Protein AF-X1DPG9-F1 (afdb_monomer_lite)

Structure (mmCIF, N/CA/C/O backbone):
data_AF-X1DPG9-F1
#
_entry.id   AF-X1DPG9-F1
#
loop_
_atom_site.group_PDB
_atom_site.id
_atom_site.type_symbol
_atom_site.label_atom_id
_atom_site.label_alt_id
_atom_site.label_comp_id
_atom_site.label_asym_id
_atom_site.label_entity_id
_atom_site.label_seq_id
_atom_site.pdbx_PDB_ins_code
_atom_site.Cartn_x
_atom_site.Cartn_y
_atom_site.Cartn_z
_atom_site.occupancy
_atom_site.B_iso_or_equiv
_atom_site.auth_seq_id
_atom_site.auth_comp_id
_atom_site.auth_asym_id
_atom_site.auth_atom_id
_atom_site.pdbx_PDB_model_num
ATOM 1 N N . GLY A 1 1 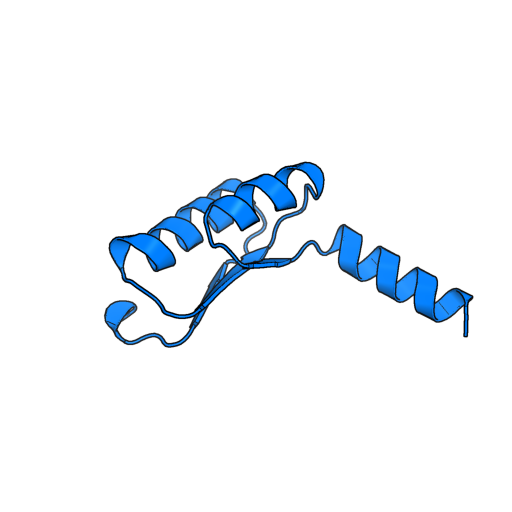? 5.447 -12.220 -16.729 1.00 91.62 1 GLY A N 1
ATOM 2 C CA . GLY A 1 1 ? 6.264 -11.555 -15.683 1.00 91.62 1 GLY A CA 1
ATOM 3 C C . GLY A 1 1 ? 5.362 -10.687 -14.831 1.00 91.62 1 GLY A C 1
ATOM 4 O O . GLY A 1 1 ? 4.237 -11.100 -14.591 1.00 91.62 1 GLY A O 1
ATOM 5 N N . ILE A 1 2 ? 5.785 -9.492 -14.402 1.00 96.75 2 ILE A N 1
ATOM 6 C CA . ILE A 1 2 ? 4.844 -8.534 -13.775 1.00 96.75 2 ILE A CA 1
ATOM 7 C C . ILE A 1 2 ? 3.784 -8.039 -14.779 1.00 96.75 2 ILE A C 1
ATOM 9 O O . ILE A 1 2 ? 2.687 -7.670 -14.385 1.00 96.75 2 ILE A O 1
ATOM 13 N N . GLU A 1 3 ? 4.085 -8.103 -16.075 1.00 95.75 3 GLU A N 1
ATOM 14 C CA . GLU A 1 3 ? 3.228 -7.713 -17.202 1.00 95.75 3 GLU A CA 1
ATOM 15 C C . GLU A 1 3 ? 1.921 -8.517 -17.293 1.00 95.75 3 GLU A C 1
ATOM 17 O O . GLU A 1 3 ? 0.968 -8.078 -17.926 1.00 95.75 3 GLU A O 1
ATOM 22 N N . GLU A 1 4 ? 1.884 -9.701 -16.680 1.00 97.12 4 GLU A N 1
ATOM 23 C CA . GLU A 1 4 ? 0.732 -10.613 -16.679 1.00 97.12 4 GLU A CA 1
ATOM 24 C C . GLU A 1 4 ? 0.034 -10.638 -15.310 1.00 97.12 4 GLU A C 1
ATOM 26 O O . GLU A 1 4 ? -0.866 -11.441 -15.086 1.00 97.12 4 GLU A O 1
ATOM 31 N N . ALA A 1 5 ? 0.476 -9.806 -14.361 1.00 97.75 5 ALA A N 1
ATOM 32 C CA . ALA A 1 5 ? -0.080 -9.798 -13.019 1.00 97.75 5 ALA A CA 1
ATOM 33 C C . ALA A 1 5 ? -1.448 -9.104 -12.997 1.00 97.75 5 ALA A C 1
ATOM 35 O O . ALA A 1 5 ? -1.582 -7.956 -13.417 1.00 97.75 5 ALA A O 1
ATOM 36 N N . ASP A 1 6 ? -2.442 -9.760 -12.400 1.00 96.81 6 ASP A N 1
ATOM 37 C CA . ASP A 1 6 ? -3.749 -9.146 -12.138 1.00 96.81 6 ASP A CA 1
ATOM 38 C C . ASP A 1 6 ? -3.672 -8.081 -11.030 1.00 96.81 6 ASP A C 1
ATOM 40 O O . ASP A 1 6 ? -4.416 -7.092 -11.030 1.00 96.81 6 ASP A O 1
ATOM 44 N N . ILE A 1 7 ? -2.785 -8.305 -10.049 1.00 96.62 7 ILE A N 1
ATOM 45 C CA . ILE A 1 7 ? -2.668 -7.500 -8.830 1.00 96.62 7 ILE A CA 1
ATOM 46 C C . ILE A 1 7 ? -1.199 -7.330 -8.429 1.00 96.62 7 ILE A C 1
ATOM 48 O O . ILE A 1 7 ? -0.438 -8.296 -8.388 1.00 96.62 7 ILE A O 1
ATOM 52 N N . PHE A 1 8 ? -0.823 -6.112 -8.037 1.00 97.19 8 PHE A N 1
ATOM 53 C CA . PHE A 1 8 ? 0.450 -5.806 -7.385 1.00 97.19 8 PHE A CA 1
ATOM 54 C C . PHE A 1 8 ? 0.223 -5.251 -5.977 1.00 97.19 8 PHE A C 1
ATOM 56 O O . PHE A 1 8 ? -0.631 -4.385 -5.777 1.00 97.19 8 PHE A O 1
ATOM 63 N N . VAL A 1 9 ? 1.015 -5.714 -5.004 1.00 97.06 9 VAL A N 1
ATOM 64 C CA . VAL A 1 9 ? 0.918 -5.265 -3.609 1.00 97.06 9 VAL A CA 1
ATOM 65 C C . VAL A 1 9 ? 2.295 -4.902 -3.055 1.00 97.06 9 VAL A C 1
ATOM 67 O O . VAL A 1 9 ? 3.202 -5.732 -3.046 1.00 97.06 9 VAL A O 1
ATOM 70 N N . ALA A 1 10 ? 2.448 -3.680 -2.536 1.00 96.62 10 ALA A N 1
ATOM 71 C CA . ALA A 1 10 ? 3.680 -3.227 -1.887 1.00 96.62 10 ALA A CA 1
ATOM 72 C C . ALA A 1 10 ? 3.497 -2.998 -0.379 1.00 96.62 10 ALA A C 1
ATOM 74 O O . ALA A 1 10 ? 2.843 -2.041 0.040 1.00 96.62 10 ALA A O 1
ATOM 75 N N . LEU A 1 11 ? 4.110 -3.867 0.435 1.00 96.06 11 LEU A N 1
ATOM 76 C CA . LEU A 1 11 ? 3.917 -3.934 1.895 1.00 96.06 11 LEU A CA 1
ATOM 77 C C . LEU A 1 11 ? 5.218 -3.783 2.701 1.00 96.06 11 LEU A C 1
ATOM 79 O O . LEU A 1 11 ? 5.300 -4.226 3.847 1.00 96.06 11 LEU A O 1
ATOM 83 N N . THR A 1 12 ? 6.262 -3.188 2.123 1.00 95.12 12 THR A N 1
ATOM 84 C CA . THR A 1 12 ? 7.528 -2.998 2.847 1.00 95.12 12 THR A CA 1
ATOM 85 C C . THR A 1 12 ? 7.378 -1.949 3.948 1.00 95.12 12 THR A C 1
ATOM 87 O O . THR A 1 12 ? 6.397 -1.206 3.985 1.00 95.12 12 THR A O 1
ATOM 90 N N . GLN A 1 13 ? 8.380 -1.834 4.824 1.00 91.50 13 GLN A N 1
ATOM 91 C CA . GLN A 1 13 ? 8.377 -0.820 5.880 1.00 91.50 13 GLN A CA 1
ATOM 92 C C . GLN A 1 13 ? 8.481 0.627 5.371 1.00 91.50 13 GLN A C 1
ATOM 94 O O . GLN A 1 13 ? 8.129 1.535 6.120 1.00 91.50 13 GLN A O 1
ATOM 99 N N . GLY A 1 14 ? 8.953 0.857 4.141 1.00 91.50 14 GLY A N 1
ATOM 100 C CA . GLY A 1 14 ? 9.191 2.201 3.616 1.00 91.50 14 GLY A CA 1
ATOM 101 C C . GLY A 1 14 ? 8.089 2.673 2.674 1.00 91.50 14 GLY A C 1
ATOM 102 O O . GLY A 1 14 ? 8.019 2.208 1.539 1.00 91.50 14 GLY A O 1
ATOM 103 N N . ASP A 1 15 ? 7.306 3.664 3.096 1.00 90.56 15 ASP A N 1
ATOM 104 C CA . ASP A 1 15 ? 6.187 4.198 2.307 1.00 90.56 15 ASP A CA 1
ATOM 105 C C . ASP A 1 15 ? 6.630 4.718 0.935 1.00 90.56 15 ASP A C 1
ATOM 107 O O . ASP A 1 15 ? 6.039 4.360 -0.078 1.00 90.56 15 ASP A O 1
ATOM 111 N N . ASN A 1 16 ? 7.735 5.470 0.866 1.00 91.25 16 ASN A N 1
ATOM 112 C CA . ASN A 1 16 ? 8.261 5.968 -0.411 1.00 91.25 16 ASN A CA 1
ATOM 113 C C . ASN A 1 16 ? 8.616 4.828 -1.379 1.00 91.25 16 ASN A C 1
ATOM 115 O O . ASN A 1 16 ? 8.396 4.951 -2.580 1.00 91.25 16 ASN A O 1
ATOM 119 N N . ARG A 1 17 ? 9.138 3.702 -0.866 1.00 94.75 17 ARG A N 1
ATOM 120 C CA . ARG A 1 17 ? 9.440 2.524 -1.695 1.00 94.75 17 ARG A CA 1
ATOM 121 C C . ARG A 1 17 ? 8.155 1.874 -2.186 1.00 94.75 17 ARG A C 1
ATOM 123 O O . ARG A 1 17 ? 8.074 1.510 -3.353 1.00 94.75 17 ARG A O 1
ATOM 130 N N . ASN A 1 18 ? 7.156 1.759 -1.311 1.00 94.44 18 ASN A N 1
ATOM 131 C CA . ASN A 1 18 ? 5.873 1.167 -1.665 1.00 94.44 18 ASN A CA 1
ATOM 132 C C . ASN A 1 18 ? 5.151 1.996 -2.731 1.00 94.44 18 ASN A C 1
ATOM 134 O O . ASN A 1 18 ? 4.685 1.438 -3.718 1.00 94.44 18 ASN A O 1
ATOM 138 N N . VAL A 1 19 ? 5.112 3.319 -2.566 1.00 92.56 19 VAL A N 1
ATOM 139 C CA . VAL A 1 19 ? 4.500 4.245 -3.526 1.00 92.56 19 VAL A CA 1
ATOM 140 C C . VAL A 1 19 ? 5.247 4.221 -4.855 1.00 92.56 19 VAL A C 1
ATOM 142 O O . VAL A 1 19 ? 4.613 4.094 -5.896 1.00 92.56 19 VAL A O 1
ATO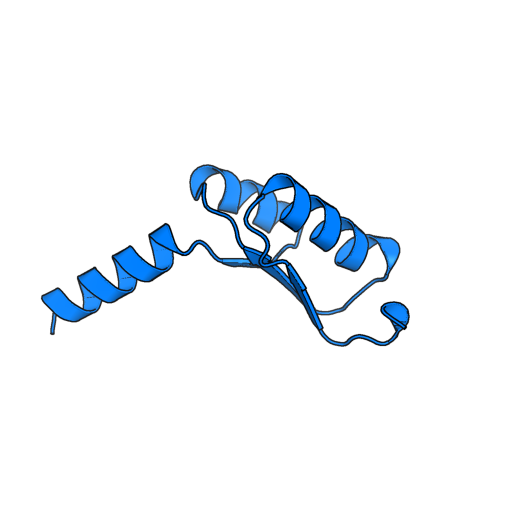M 145 N N . MET A 1 20 ? 6.584 4.271 -4.841 1.00 94.25 20 MET A N 1
ATOM 146 C CA . MET A 1 20 ? 7.380 4.199 -6.070 1.00 94.25 20 MET A CA 1
ATOM 147 C C . MET A 1 20 ? 7.139 2.886 -6.825 1.00 94.25 20 MET A C 1
ATOM 149 O O . MET A 1 20 ? 6.875 2.906 -8.025 1.00 94.25 20 MET A O 1
ATOM 153 N N . ALA A 1 21 ? 7.179 1.747 -6.130 1.00 96.81 21 ALA A N 1
ATOM 154 C CA . ALA A 1 21 ? 6.929 0.446 -6.741 1.00 96.81 21 ALA A CA 1
ATOM 155 C C . ALA A 1 21 ? 5.494 0.334 -7.284 1.00 96.81 21 ALA A C 1
ATOM 157 O O . ALA A 1 21 ? 5.290 -0.164 -8.388 1.00 96.81 21 ALA A O 1
ATOM 158 N N . ALA A 1 22 ? 4.509 0.854 -6.546 1.00 95.69 22 ALA A N 1
ATOM 159 C CA . ALA A 1 22 ? 3.113 0.895 -6.965 1.00 95.69 22 ALA A CA 1
ATOM 160 C C . ALA A 1 22 ? 2.903 1.765 -8.216 1.00 95.69 22 ALA A C 1
ATOM 162 O O . ALA A 1 22 ? 2.210 1.351 -9.139 1.00 95.69 22 ALA A O 1
ATOM 163 N N . GLN A 1 23 ? 3.543 2.934 -8.294 1.00 94.81 23 GLN A N 1
ATOM 164 C CA . GLN A 1 23 ? 3.501 3.795 -9.480 1.00 94.81 23 GLN A CA 1
ATOM 165 C C . GLN A 1 23 ? 4.117 3.109 -10.705 1.00 94.81 23 GLN A C 1
ATOM 167 O O . GLN A 1 23 ? 3.538 3.159 -11.787 1.00 94.81 23 GLN A O 1
ATOM 172 N N . ILE A 1 24 ? 5.246 2.414 -10.534 1.00 96.50 24 ILE A N 1
ATOM 173 C CA . ILE A 1 24 ? 5.864 1.617 -11.603 1.00 96.50 24 ILE A CA 1
ATOM 174 C C . ILE A 1 24 ? 4.905 0.511 -12.066 1.00 96.50 24 ILE A C 1
ATOM 176 O O . ILE A 1 24 ? 4.629 0.397 -13.259 1.00 96.50 24 ILE A O 1
ATOM 180 N N . ALA A 1 25 ? 4.339 -0.264 -11.137 1.00 97.12 25 ALA A N 1
ATOM 181 C CA . ALA A 1 25 ? 3.379 -1.317 -11.465 1.00 97.12 25 ALA A CA 1
ATOM 182 C C . ALA A 1 25 ? 2.141 -0.766 -12.199 1.00 97.12 25 ALA A C 1
ATOM 184 O O . ALA A 1 25 ? 1.711 -1.338 -13.198 1.00 97.12 25 ALA A O 1
ATOM 185 N N . LYS A 1 26 ? 1.599 0.372 -11.744 1.00 95.06 26 LYS A N 1
ATOM 186 C CA . LYS A 1 26 ? 0.381 0.978 -12.295 1.00 95.06 26 LYS A CA 1
ATOM 187 C C . LYS A 1 26 ? 0.597 1.622 -13.662 1.00 95.06 26 LYS A C 1
ATOM 189 O O . LYS A 1 26 ? -0.217 1.415 -14.553 1.00 95.06 26 LYS A O 1
ATOM 194 N N . HIS A 1 27 ? 1.652 2.420 -13.816 1.00 94.31 27 HIS A N 1
ATOM 195 C CA . HIS A 1 27 ? 1.815 3.308 -14.973 1.00 94.31 27 HIS A CA 1
ATOM 196 C C . HIS A 1 27 ? 2.797 2.791 -16.024 1.00 94.31 27 HIS A C 1
ATOM 198 O O . HIS A 1 27 ? 2.690 3.181 -17.181 1.00 94.31 27 HIS A O 1
ATOM 204 N N . ILE A 1 28 ? 3.751 1.937 -15.643 1.00 96.50 28 ILE A N 1
ATOM 205 C CA . ILE A 1 28 ? 4.719 1.358 -16.588 1.00 96.50 28 ILE A CA 1
ATOM 206 C C . ILE A 1 28 ? 4.245 -0.024 -17.030 1.00 96.50 28 ILE A C 1
ATOM 208 O O . ILE A 1 28 ? 4.180 -0.303 -18.223 1.00 96.50 28 ILE A O 1
ATOM 212 N N . PHE A 1 29 ? 3.875 -0.874 -16.071 1.00 97.25 29 PHE A N 1
ATOM 213 C CA . PHE A 1 29 ? 3.458 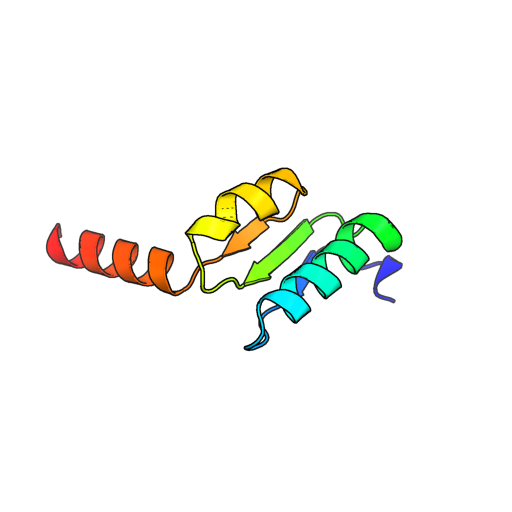-2.251 -16.347 1.00 97.25 29 PHE A CA 1
ATOM 214 C C . PHE A 1 29 ? 1.946 -2.425 -16.517 1.00 97.25 29 PHE A C 1
ATOM 216 O O . PHE A 1 29 ? 1.503 -3.514 -16.858 1.00 97.25 29 PHE A O 1
ATOM 223 N N . ASN A 1 30 ? 1.159 -1.358 -16.332 1.00 95.94 30 ASN A N 1
ATOM 224 C CA . ASN A 1 30 ? -0.297 -1.350 -16.512 1.00 95.94 30 ASN A CA 1
ATOM 225 C C . ASN A 1 30 ? -1.036 -2.429 -15.703 1.00 95.94 30 ASN A C 1
ATOM 227 O O . ASN A 1 30 ? -2.083 -2.917 -16.128 1.00 95.94 30 ASN A O 1
ATOM 231 N N . VAL A 1 31 ? -0.516 -2.783 -14.522 1.00 97.00 31 VAL A N 1
ATOM 232 C CA . VAL A 1 31 ? -1.163 -3.761 -13.642 1.00 97.00 31 VAL A CA 1
ATOM 233 C C . VAL A 1 31 ? -2.564 -3.245 -13.265 1.00 97.00 31 VAL A C 1
ATOM 235 O O . VAL A 1 31 ? -2.680 -2.114 -12.766 1.00 97.00 31 VAL A O 1
ATOM 238 N N . PRO A 1 32 ? -3.640 -4.035 -13.471 1.00 94.19 32 PRO A N 1
ATOM 239 C CA . PRO A 1 32 ? -5.013 -3.559 -13.298 1.00 94.19 32 PRO A CA 1
ATOM 240 C C . PRO A 1 32 ? -5.287 -3.022 -11.891 1.00 94.19 32 PRO A C 1
ATOM 242 O O . PRO A 1 32 ? -5.824 -1.918 -11.729 1.00 94.19 32 PRO A O 1
ATOM 245 N N . ARG A 1 33 ? -4.870 -3.777 -10.866 1.00 93.88 33 ARG A N 1
ATOM 246 C CA . ARG A 1 33 ? -5.079 -3.440 -9.455 1.00 93.88 33 ARG A CA 1
ATOM 247 C C . ARG A 1 33 ? -3.754 -3.303 -8.723 1.00 93.88 33 ARG A C 1
ATOM 249 O O . ARG A 1 33 ? -2.934 -4.213 -8.718 1.00 93.88 33 ARG A O 1
ATOM 256 N N . VAL A 1 34 ? -3.563 -2.167 -8.063 1.00 95.31 34 VAL A N 1
ATOM 257 C CA . VAL A 1 34 ? -2.327 -1.864 -7.343 1.00 95.31 34 VAL A CA 1
ATOM 258 C C . VAL A 1 34 ? -2.672 -1.356 -5.956 1.00 95.31 34 VAL A C 1
ATOM 260 O O . VAL A 1 34 ? -3.355 -0.341 -5.825 1.00 95.31 34 VAL A O 1
ATOM 263 N N . VAL A 1 35 ? -2.166 -2.059 -4.946 1.00 94.12 35 VAL A N 1
ATOM 264 C CA . VAL A 1 35 ? -2.380 -1.745 -3.535 1.00 94.12 35 VAL A CA 1
ATOM 265 C C . VAL A 1 35 ? -1.043 -1.449 -2.865 1.00 94.12 35 VAL A C 1
ATOM 267 O O . VAL A 1 35 ? -0.066 -2.177 -3.058 1.00 94.12 35 VAL A O 1
ATOM 270 N N . CYS A 1 36 ? -0.963 -0.406 -2.045 1.00 94.75 36 CYS A N 1
ATOM 271 C CA . CYS A 1 36 ? 0.247 -0.137 -1.274 1.00 94.75 36 CYS A CA 1
ATOM 272 C C . CYS A 1 36 ? -0.033 0.256 0.176 1.00 94.75 36 CYS A C 1
ATOM 274 O O . CYS A 1 36 ? -1.028 0.899 0.509 1.00 94.75 36 CYS A O 1
ATOM 276 N N . ARG A 1 37 ? 0.866 -0.158 1.069 1.00 93.69 37 ARG A N 1
ATOM 277 C CA . ARG A 1 37 ? 0.802 0.197 2.484 1.00 93.69 37 ARG A CA 1
ATOM 278 C C . ARG A 1 37 ? 1.446 1.561 2.716 1.00 93.69 37 ARG A C 1
ATOM 280 O O . ARG A 1 37 ? 2.589 1.765 2.296 1.00 93.69 37 ARG A O 1
ATOM 287 N N . ILE A 1 38 ? 0.765 2.419 3.471 1.00 90.94 38 ILE A N 1
ATOM 288 C CA . ILE A 1 38 ? 1.250 3.732 3.919 1.00 90.94 38 ILE A CA 1
ATOM 289 C C . ILE A 1 38 ? 1.056 3.876 5.432 1.00 90.94 38 ILE A C 1
ATOM 291 O O . ILE A 1 38 ? 0.059 3.411 5.961 1.00 90.94 38 ILE A O 1
ATOM 295 N N . TYR A 1 39 ? 1.985 4.484 6.161 1.00 86.06 39 TYR A N 1
ATOM 296 C CA . TYR A 1 39 ? 1.785 4.805 7.578 1.00 86.06 39 TYR A CA 1
ATOM 297 C C . TYR A 1 39 ? 1.152 6.173 7.779 1.00 86.06 39 TYR A C 1
ATOM 299 O O . TYR A 1 39 ? 0.369 6.331 8.711 1.00 86.06 39 TYR A O 1
ATOM 307 N N . ASP A 1 40 ? 1.509 7.145 6.937 1.00 81.94 40 ASP A N 1
ATOM 308 C CA . ASP A 1 40 ? 1.049 8.529 7.048 1.00 81.94 40 ASP A CA 1
ATOM 309 C C . ASP A 1 40 ? -0.321 8.707 6.360 1.00 81.94 40 ASP A C 1
ATOM 311 O O . ASP A 1 40 ? -0.379 8.791 5.126 1.00 81.94 40 ASP A O 1
ATOM 315 N N . PRO A 1 41 ? -1.434 8.775 7.120 1.00 72.19 41 PRO A N 1
ATOM 316 C CA . PRO A 1 41 ? -2.767 8.914 6.545 1.00 72.19 41 PRO A CA 1
ATOM 317 C C . PRO A 1 41 ? -2.980 10.281 5.887 1.00 72.19 41 PRO A C 1
ATOM 319 O O . PRO A 1 41 ? -3.855 10.400 5.039 1.00 72.19 41 PRO A O 1
ATOM 322 N N . LEU A 1 42 ? -2.179 11.308 6.202 1.00 76.88 42 LEU A N 1
ATOM 323 C CA . LEU A 1 42 ? -2.303 12.615 5.544 1.00 76.88 42 LEU A CA 1
ATOM 324 C C . LEU A 1 42 ? -1.887 12.543 4.072 1.00 76.88 42 LEU A C 1
ATOM 326 O O . LEU A 1 42 ? -2.356 13.320 3.246 1.00 76.88 42 LEU A O 1
ATOM 330 N N . ARG A 1 43 ? -1.025 11.584 3.722 1.00 75.81 43 ARG A N 1
ATOM 331 C CA . ARG A 1 43 ? -0.593 11.357 2.337 1.00 75.81 43 ARG A CA 1
ATOM 332 C C . ARG A 1 43 ? -1.513 10.413 1.573 1.00 75.81 43 ARG A C 1
ATOM 334 O O . ARG A 1 43 ? -1.381 10.297 0.359 1.00 75.81 43 ARG A O 1
ATOM 341 N N . GLN A 1 44 ? -2.439 9.755 2.266 1.00 75.94 44 GLN A N 1
ATOM 342 C CA . GLN A 1 44 ? -3.398 8.824 1.677 1.00 75.94 44 GLN A CA 1
ATOM 343 C C . GLN A 1 44 ? -4.193 9.470 0.545 1.00 75.94 44 GLN A C 1
ATOM 345 O O . GLN A 1 44 ? -4.293 8.904 -0.540 1.00 75.94 44 GLN A O 1
ATOM 350 N N . GLU A 1 45 ? -4.711 10.674 0.779 1.00 78.19 45 GLU A N 1
ATOM 351 C CA . GLU A 1 45 ? -5.506 11.399 -0.210 1.00 78.19 45 GLU A CA 1
ATOM 352 C C . GLU A 1 45 ? -4.685 11.703 -1.466 1.00 78.19 45 GLU A C 1
ATOM 354 O O . GLU A 1 45 ? -5.114 11.386 -2.574 1.00 78.19 45 GLU A O 1
ATOM 359 N N . LEU A 1 46 ? -3.453 12.194 -1.293 1.00 82.25 46 LEU A N 1
ATOM 360 C CA . LEU A 1 46 ? -2.526 12.423 -2.399 1.00 82.25 46 LEU A CA 1
ATOM 361 C C . LEU A 1 46 ? -2.294 11.142 -3.212 1.00 82.25 46 LEU A C 1
ATOM 363 O O . LEU A 1 46 ? -2.406 11.164 -4.434 1.00 82.25 46 LEU A O 1
ATOM 367 N N . TYR A 1 47 ? -2.008 10.011 -2.572 1.00 80.44 47 TYR A N 1
ATOM 368 C CA . TYR A 1 47 ? -1.747 8.769 -3.304 1.00 80.44 47 TYR A CA 1
ATOM 369 C C . TYR A 1 47 ? -2.990 8.206 -3.999 1.00 80.44 47 TYR A C 1
ATOM 371 O O . TYR A 1 47 ? -2.878 7.674 -5.104 1.00 80.44 47 TYR A O 1
ATOM 379 N N . ASN A 1 48 ? -4.172 8.397 -3.415 1.00 80.25 48 ASN A N 1
ATOM 380 C CA . ASN A 1 48 ? -5.433 8.040 -4.057 1.00 80.25 48 ASN A CA 1
ATOM 381 C C . ASN A 1 48 ? -5.653 8.856 -5.344 1.00 80.25 48 ASN A C 1
ATOM 383 O O . ASN A 1 48 ? -6.093 8.297 -6.347 1.00 80.25 48 ASN A O 1
ATOM 387 N N . THR A 1 49 ? -5.280 10.147 -5.365 1.00 82.56 49 THR A N 1
ATOM 388 C CA . THR A 1 49 ? -5.351 10.961 -6.600 1.00 82.56 49 THR A CA 1
ATOM 389 C C . THR A 1 49 ? -4.419 10.461 -7.707 1.00 82.56 49 THR A C 1
ATOM 391 O O . THR A 1 49 ? -4.699 10.672 -8.884 1.00 82.56 49 THR A O 1
ATOM 394 N N . LEU A 1 50 ? -3.357 9.728 -7.355 1.00 80.12 50 LEU A N 1
ATOM 395 C CA . LEU A 1 50 ? -2.457 9.057 -8.301 1.00 80.12 50 LEU A CA 1
ATOM 396 C C . LEU A 1 50 ? -2.985 7.686 -8.768 1.00 80.12 50 LEU A C 1
ATOM 398 O O . LEU A 1 50 ? -2.268 6.938 -9.432 1.00 80.12 50 LEU A O 1
ATOM 402 N N . GLY A 1 51 ? -4.225 7.328 -8.418 1.00 79.62 51 GLY A N 1
ATOM 403 C CA . GLY A 1 51 ? -4.857 6.068 -8.812 1.00 79.62 51 GLY A CA 1
ATOM 404 C C . GLY A 1 51 ? -4.326 4.841 -8.067 1.00 79.62 51 GLY A C 1
ATOM 405 O O . GLY A 1 51 ? -4.474 3.720 -8.564 1.00 79.62 51 GLY A O 1
ATOM 406 N N . LEU A 1 52 ? -3.691 5.044 -6.908 1.00 85.44 52 LEU A N 1
ATOM 407 C CA . LEU A 1 52 ? -3.228 3.971 -6.034 1.00 85.44 52 LEU A CA 1
ATOM 408 C C . LEU A 1 52 ? -4.260 3.689 -4.947 1.00 85.44 52 LEU A C 1
ATOM 410 O O . LEU A 1 52 ? -4.713 4.603 -4.265 1.00 85.44 52 LEU A O 1
ATOM 414 N N . GLU A 1 53 ? -4.581 2.415 -4.741 1.00 90.25 53 GLU A N 1
ATOM 415 C CA . GLU A 1 53 ? -5.345 1.988 -3.574 1.00 90.25 53 GLU A CA 1
ATOM 416 C C . GLU A 1 53 ? -4.382 1.877 -2.384 1.00 90.25 53 GLU A C 1
ATOM 418 O O . GLU A 1 53 ? -3.370 1.175 -2.457 1.00 90.25 53 GLU A O 1
ATOM 423 N N . THR A 1 54 ? -4.653 2.591 -1.291 1.00 90.38 54 THR A N 1
ATOM 424 C CA . THR A 1 54 ? -3.731 2.645 -0.150 1.00 90.38 54 THR A CA 1
ATOM 425 C C . THR A 1 54 ? -4.348 2.106 1.135 1.00 90.38 54 THR A C 1
ATOM 427 O O . THR A 1 54 ? -5.524 2.313 1.423 1.00 90.38 54 THR A O 1
ATOM 430 N N . PHE A 1 55 ? -3.532 1.402 1.921 1.00 91.12 55 PHE A N 1
ATOM 431 C CA . PHE A 1 55 ? -3.921 0.841 3.214 1.00 91.12 55 PHE A CA 1
ATOM 432 C C . PHE A 1 55 ? -3.038 1.427 4.310 1.00 91.12 55 PHE A C 1
ATOM 434 O O . PHE A 1 55 ? -1.818 1.239 4.292 1.00 91.12 55 PHE A O 1
ATOM 441 N N . SER A 1 56 ? -3.664 2.092 5.284 1.00 90.75 56 SER A N 1
ATOM 442 C CA . SER A 1 56 ? -2.989 2.560 6.492 1.00 90.75 56 SER A CA 1
ATOM 443 C C . SER A 1 56 ? -3.254 1.632 7.671 1.00 90.75 56 SER A C 1
ATOM 445 O O . SER A 1 56 ? -4.378 1.622 8.178 1.00 90.75 56 SER A O 1
ATOM 447 N N . PRO A 1 57 ? -2.248 0.869 8.155 1.00 91.19 57 PRO A N 1
ATOM 448 C CA . PRO A 1 57 ? -2.409 0.028 9.338 1.00 91.19 57 PRO A CA 1
ATOM 449 C C . PRO A 1 57 ? -2.894 0.819 10.553 1.00 91.19 57 PRO A C 1
ATOM 451 O O . PRO A 1 57 ? -3.690 0.307 11.331 1.00 91.19 57 PRO A O 1
ATOM 454 N N . THR A 1 58 ? -2.460 2.075 10.687 1.00 89.56 58 THR A N 1
ATOM 455 C CA . THR A 1 58 ? -2.875 2.973 11.768 1.00 89.56 58 THR A CA 1
ATOM 456 C C . THR A 1 58 ? -4.374 3.259 11.706 1.00 89.56 58 THR A C 1
ATOM 458 O O . THR A 1 58 ? -5.070 3.087 12.704 1.00 89.56 58 THR A O 1
ATOM 461 N N . THR A 1 59 ? -4.885 3.652 10.535 1.00 89.75 59 THR A N 1
ATOM 462 C CA . THR A 1 59 ? -6.313 3.957 10.349 1.00 89.75 59 THR A CA 1
ATOM 463 C C . THR A 1 59 ? -7.171 2.705 10.500 1.00 89.75 59 THR A C 1
ATOM 465 O O . THR A 1 59 ? -8.199 2.742 11.170 1.00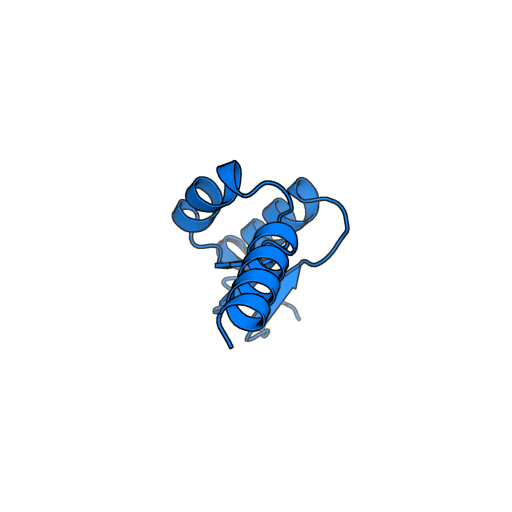 89.75 59 THR A O 1
ATOM 468 N N . ILE A 1 60 ? -6.728 1.583 9.926 1.00 91.94 60 ILE A N 1
ATOM 469 C CA . ILE A 1 60 ? -7.435 0.299 10.006 1.00 91.94 60 ILE A CA 1
ATOM 470 C C . ILE A 1 60 ? -7.524 -0.164 11.457 1.00 91.94 60 ILE A C 1
ATOM 472 O O . ILE A 1 60 ? -8.603 -0.503 11.929 1.00 91.94 60 ILE A O 1
ATOM 476 N N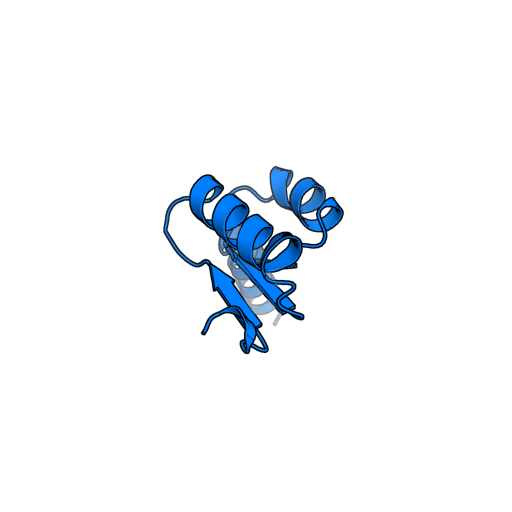 . PHE A 1 61 ? -6.412 -0.133 12.190 1.00 93.75 61 PHE A N 1
ATOM 477 C CA . PHE A 1 61 ? -6.400 -0.555 13.584 1.00 93.75 61 PHE A CA 1
ATOM 478 C C . PHE A 1 61 ? -7.258 0.357 14.468 1.00 93.75 61 PHE A C 1
ATOM 480 O O . PHE A 1 61 ? -8.003 -0.137 15.310 1.00 93.75 61 PHE A O 1
ATOM 487 N N . ALA A 1 62 ? -7.214 1.675 14.248 1.00 93.62 62 ALA A N 1
ATOM 488 C CA . ALA A 1 62 ? -8.084 2.614 14.952 1.00 93.62 62 ALA A CA 1
ATOM 489 C C . ALA A 1 62 ? 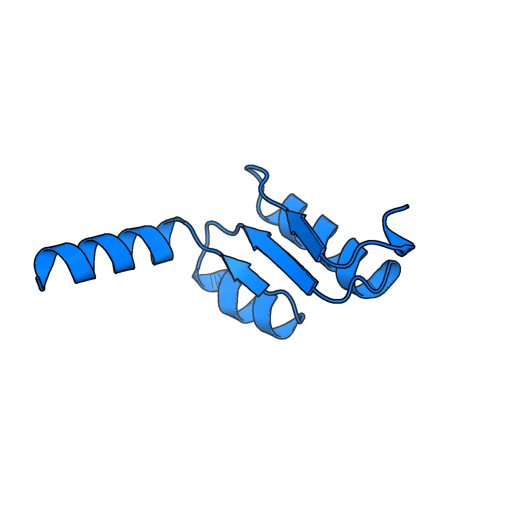-9.575 2.328 14.693 1.00 93.62 62 ALA A C 1
ATOM 491 O O . ALA A 1 62 ? -10.368 2.331 15.633 1.00 93.62 62 ALA A O 1
ATOM 492 N N . GLN A 1 63 ? -9.947 2.023 13.445 1.00 93.94 63 GLN A N 1
ATOM 493 C CA . GLN A 1 63 ? -11.315 1.650 13.078 1.00 93.94 63 GLN A CA 1
ATOM 494 C C . GLN A 1 63 ? -11.744 0.335 13.748 1.00 93.94 63 GLN A C 1
ATOM 496 O O . GLN A 1 63 ? -12.813 0.279 14.350 1.00 93.94 63 GLN A O 1
ATOM 501 N N . MET A 1 64 ? -10.883 -0.688 13.734 1.00 96.56 64 MET A N 1
ATOM 502 C CA . MET A 1 64 ? -11.146 -1.966 14.409 1.00 96.56 64 MET A CA 1
ATOM 503 C C . MET A 1 64 ? -11.331 -1.796 15.923 1.00 96.56 64 MET A C 1
ATOM 505 O O . MET A 1 64 ? -12.197 -2.432 16.522 1.00 96.56 64 MET A O 1
ATOM 509 N N . LEU A 1 65 ? -10.527 -0.937 16.559 1.00 97.19 65 LEU A N 1
ATOM 510 C CA . LEU A 1 65 ? -10.680 -0.620 17.979 1.00 97.19 65 LEU A CA 1
ATOM 511 C C . LEU A 1 65 ? -12.002 0.090 18.260 1.00 97.19 65 LEU A C 1
ATOM 513 O O . LEU A 1 65 ? -12.682 -0.263 19.219 1.00 97.19 65 LEU A O 1
ATOM 517 N N . LYS A 1 66 ? -12.375 1.065 17.426 1.00 97.00 66 LYS A N 1
ATOM 518 C CA . LYS A 1 66 ? -13.647 1.778 17.553 1.00 97.00 66 LYS A CA 1
ATOM 519 C C . LYS A 1 66 ? -14.830 0.810 17.480 1.00 97.00 66 LYS A C 1
ATOM 521 O O . LYS A 1 66 ? -15.650 0.800 18.390 1.00 97.00 66 LYS A O 1
ATOM 526 N N . GLU A 1 67 ? -14.864 -0.048 16.463 1.00 97.38 67 GLU A N 1
ATOM 527 C CA . GLU A 1 67 ? -15.915 -1.062 16.295 1.00 97.38 67 GLU A CA 1
ATOM 528 C C . GLU A 1 67 ? -16.016 -1.994 17.505 1.00 97.38 67 GLU A C 1
ATOM 530 O O . GLU A 1 67 ? -17.112 -2.341 17.934 1.00 97.38 67 GLU A O 1
ATOM 535 N N . LYS A 1 68 ? -14.875 -2.364 18.097 1.00 96.31 68 LYS A N 1
ATOM 536 C CA . LYS A 1 68 ? -14.838 -3.230 19.278 1.00 96.31 68 LYS A CA 1
ATOM 537 C C . LYS A 1 68 ? -15.323 -2.550 20.563 1.00 96.31 68 LYS A C 1
ATOM 539 O O . LYS A 1 68 ? -15.745 -3.248 21.480 1.00 96.31 68 LYS A O 1
ATOM 544 N N . LEU A 1 69 ? -15.210 -1.226 20.659 1.00 96.56 69 LEU A N 1
ATOM 545 C CA . LEU A 1 69 ? -15.690 -0.443 21.804 1.00 96.56 69 LEU A CA 1
ATOM 546 C C . LEU A 1 69 ? -17.179 -0.092 21.689 1.00 96.56 69 LEU A C 1
ATOM 548 O O . LEU A 1 69 ? -17.826 0.129 22.708 1.00 96.56 69 LEU A O 1
ATOM 552 N N . GLU A 1 70 ? -17.703 -0.016 20.465 1.00 94.56 70 GLU A N 1
ATOM 553 C CA . GLU A 1 70 ? -19.115 0.265 20.176 1.00 94.56 70 GLU A CA 1
ATOM 554 C C . GLU A 1 70 ? -19.997 -1.004 20.171 1.00 94.56 70 GLU A C 1
ATOM 556 O O . GLU A 1 70 ? -21.222 -0.881 20.165 1.00 94.56 70 GLU A O 1
ATOM 561 N N . SER A 1 71 ? -19.392 -2.202 20.187 1.00 81.56 71 SER A N 1
ATOM 562 C CA . SER A 1 71 ? -20.066 -3.512 20.291 1.00 81.56 71 SER A CA 1
ATOM 563 C C . SER A 1 71 ? -20.324 -3.941 21.731 1.00 81.56 71 SER A C 1
ATOM 565 O O . SER A 1 71 ? -21.437 -4.438 22.006 1.00 81.56 71 SER A O 1
#

Radius of gyration: 13.72 Å; chains: 1; bounding box: 30×24×39 Å

Foldseek 3Di:
DLLPALEEEAEDPDQVVQLVVQLCSCPVSVRPAYEYEDQDVVCCVVSVVVVYHYDHPVVVVVVVVVVVVVD

InterPro domains:
  IPR003148 Regulator of K+ conductance, N-terminal lobe [PF02254] (1-53)
  IPR003148 Regulator of K+ conductance, N-terminal lobe [PS51201] (1-61)
  IPR036291 NAD(P)-binding domain superfamily [SSF51735] (1-67)

Sequence (71 aa):
GIEEADIFVALTQGDNRNVMAAQIAKHIFNVPRVVCRIYDPLRQELYNTLGLETFSPTTIFAQMLKEKLES

pLDDT: mean 91.41, std 6.52, range [72.19, 97.75]

Organism: NCBI:txid412755

Secondary structure (DSSP, 8-state):
-GGG-SEEEE-SS-HHHHHHHHHHHHHTS--SEEEEE-S-GGGHHHHHHTT-EEE-HHHHHHHHHHHHHH-